Protein AF-A0AAW1S7N9-F1 (afdb_monomer)

Organism: NCBI:txid381761

Radius of gyration: 33.01 Å; Cα contacts (8 Å, |Δi|>4): 9; chains: 1; bounding box: 42×29×101 Å

Structure (mmCIF, N/CA/C/O backbone):
data_AF-A0AAW1S7N9-F1
#
_entry.id   AF-A0AAW1S7N9-F1
#
loop_
_atom_site.group_PDB
_atom_site.id
_atom_site.type_symbol
_atom_site.label_atom_id
_atom_site.label_alt_id
_atom_site.label_comp_id
_atom_site.label_asym_id
_atom_site.label_entity_id
_atom_site.label_seq_id
_atom_site.pdbx_PDB_ins_code
_atom_site.Cartn_x
_atom_site.Cartn_y
_atom_site.Cartn_z
_atom_site.occupancy
_atom_site.B_iso_or_equiv
_atom_site.auth_seq_id
_atom_site.auth_comp_id
_atom_site.auth_asym_id
_atom_site.auth_atom_id
_atom_site.pdbx_PDB_model_num
ATOM 1 N N . MET A 1 1 ? -24.640 -23.401 -78.978 1.00 48.88 1 MET A N 1
ATOM 2 C CA . MET A 1 1 ? -25.228 -23.161 -77.639 1.00 48.88 1 MET A CA 1
ATOM 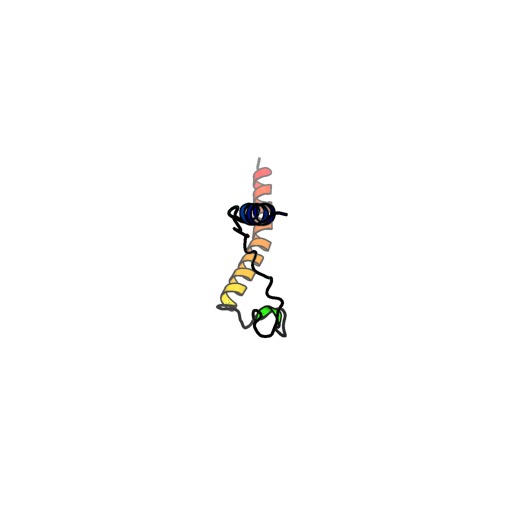3 C C . MET A 1 1 ? -24.138 -22.570 -76.753 1.00 48.88 1 MET A C 1
ATOM 5 O O . MET A 1 1 ? -23.086 -23.173 -76.697 1.00 48.88 1 MET A O 1
ATOM 9 N N . SER A 1 2 ? -24.219 -21.447 -76.050 1.00 55.38 2 SER A N 1
ATOM 10 C CA . SER A 1 2 ? -25.055 -20.244 -76.061 1.00 55.38 2 SER A CA 1
ATOM 11 C C . SER A 1 2 ? -24.211 -19.224 -75.279 1.00 55.38 2 SER A C 1
ATOM 13 O O . SER A 1 2 ? -24.015 -19.390 -74.075 1.00 55.38 2 SER A O 1
ATOM 15 N N . ALA A 1 3 ? -23.649 -18.212 -75.947 1.00 61.75 3 ALA A N 1
ATOM 16 C CA . ALA A 1 3 ? -22.826 -17.175 -75.305 1.00 61.75 3 ALA A CA 1
ATOM 17 C C . ALA A 1 3 ? -23.613 -16.375 -74.242 1.00 61.75 3 ALA A C 1
ATOM 19 O O . ALA A 1 3 ? -23.036 -15.842 -73.294 1.00 61.75 3 ALA A O 1
ATOM 20 N N . ALA A 1 4 ? -24.946 -16.381 -74.342 1.00 64.06 4 ALA A N 1
ATOM 21 C CA . ALA A 1 4 ? -25.856 -15.758 -73.387 1.00 64.06 4 ALA A CA 1
ATOM 22 C C . ALA A 1 4 ? -25.801 -16.405 -71.989 1.00 64.06 4 ALA A C 1
ATOM 24 O O . ALA A 1 4 ? -25.915 -15.706 -70.983 1.00 64.06 4 ALA A O 1
ATOM 25 N N . ALA A 1 5 ? -25.545 -17.716 -71.899 1.00 64.75 5 ALA A N 1
ATOM 26 C CA . ALA A 1 5 ? -25.419 -18.411 -70.615 1.00 64.75 5 ALA A CA 1
ATOM 27 C C . ALA A 1 5 ? -24.127 -18.027 -69.865 1.00 64.75 5 ALA A C 1
ATOM 29 O O . ALA A 1 5 ? -24.104 -17.980 -68.634 1.00 64.75 5 ALA A O 1
ATOM 30 N N . ALA A 1 6 ? -23.058 -17.710 -70.603 1.00 63.97 6 ALA A N 1
ATOM 31 C CA . ALA A 1 6 ? -21.801 -17.243 -70.024 1.00 63.97 6 ALA A CA 1
ATOM 32 C C . ALA A 1 6 ? -21.902 -15.787 -69.532 1.00 63.97 6 ALA A C 1
ATOM 34 O O . ALA A 1 6 ? -21.362 -15.457 -68.476 1.00 63.97 6 ALA A O 1
ATOM 35 N N . ALA A 1 7 ? -22.644 -14.936 -70.249 1.00 64.25 7 ALA A N 1
ATOM 36 C CA . ALA A 1 7 ? -22.875 -13.545 -69.860 1.00 64.25 7 ALA A CA 1
ATOM 37 C C . ALA A 1 7 ? -23.745 -13.422 -68.593 1.00 64.25 7 ALA A C 1
ATOM 39 O O . ALA A 1 7 ? -23.410 -12.660 -67.687 1.00 64.25 7 ALA A O 1
ATOM 40 N N . LEU A 1 8 ? -24.799 -14.237 -68.473 1.00 65.50 8 LEU A N 1
ATOM 41 C CA . LEU A 1 8 ? -25.656 -14.287 -67.279 1.00 65.50 8 LEU A CA 1
ATOM 42 C C . LEU A 1 8 ? -24.908 -14.761 -66.023 1.00 65.50 8 LEU A C 1
ATOM 44 O O . LEU A 1 8 ? -25.135 -14.235 -64.936 1.00 65.50 8 LEU A O 1
ATOM 48 N N . ARG A 1 9 ? -23.959 -15.697 -66.164 1.00 62.56 9 ARG A N 1
ATOM 49 C CA . ARG A 1 9 ? -23.080 -16.110 -65.054 1.00 62.56 9 ARG A CA 1
ATOM 50 C C . ARG A 1 9 ? -22.121 -15.008 -64.604 1.00 62.56 9 ARG A C 1
ATOM 52 O O . ARG A 1 9 ? -21.811 -14.943 -63.418 1.00 62.56 9 ARG A O 1
ATOM 59 N N . ARG A 1 10 ? -21.668 -14.143 -65.519 1.00 61.47 10 ARG A N 1
ATOM 60 C CA . ARG A 1 10 ? -20.829 -12.981 -65.182 1.00 61.47 10 ARG A CA 1
ATOM 61 C C . ARG A 1 10 ? -21.608 -11.907 -64.428 1.00 61.47 10 ARG A C 1
ATOM 63 O O . ARG A 1 10 ? -21.110 -11.396 -63.435 1.00 61.47 10 ARG A O 1
ATOM 70 N N . LEU A 1 11 ? -22.846 -11.635 -64.835 1.00 61.81 11 LEU A N 1
ATOM 71 C CA . LEU A 1 11 ? -23.700 -10.640 -64.174 1.00 61.81 11 LEU A CA 1
ATOM 72 C C . LEU A 1 11 ? -24.098 -11.031 -62.739 1.00 61.81 11 LEU A C 1
ATOM 74 O O . LEU A 1 11 ? -24.316 -10.155 -61.910 1.00 61.81 11 LEU A O 1
ATOM 78 N N . GLY A 1 12 ? -24.122 -12.325 -62.402 1.00 60.09 12 GLY A N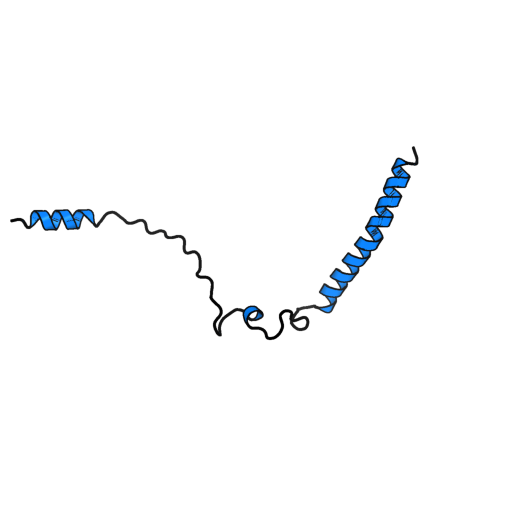 1
ATOM 79 C CA . GLY A 1 12 ? -24.359 -12.792 -61.028 1.00 60.09 12 GLY A CA 1
ATOM 80 C C . GLY A 1 12 ? -23.186 -12.589 -60.056 1.00 60.09 12 GLY A C 1
ATOM 81 O O . GLY A 1 12 ? -23.338 -12.849 -58.864 1.00 60.09 12 GLY A O 1
ATOM 82 N N . GLN A 1 13 ? -22.012 -12.161 -60.536 1.00 59.16 13 GLN A N 1
ATOM 83 C CA . GLN A 1 13 ? -20.805 -11.994 -59.712 1.00 59.16 13 GLN A CA 1
ATOM 84 C C . GLN A 1 13 ? -20.547 -10.540 -59.282 1.00 59.16 13 GLN A C 1
ATOM 86 O O . GLN A 1 13 ? -19.710 -10.327 -58.408 1.00 59.16 13 GLN A O 1
ATOM 91 N N . GLU A 1 14 ? -21.284 -9.562 -59.822 1.00 50.69 14 GLU A N 1
ATOM 92 C CA . GLU A 1 14 ? -21.092 -8.128 -59.539 1.00 50.69 14 GLU A CA 1
ATOM 93 C C . GLU A 1 14 ? -22.159 -7.539 -58.600 1.00 50.69 14 GLU A C 1
ATOM 95 O O . GLU A 1 14 ? -22.597 -6.402 -58.742 1.00 50.69 14 GLU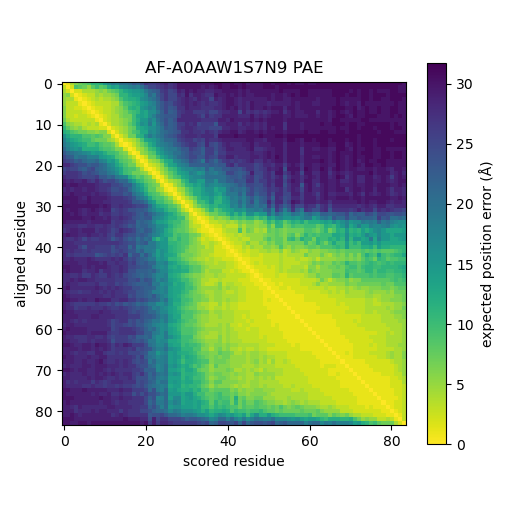 A O 1
ATOM 100 N N . GLY A 1 15 ? -22.584 -8.304 -57.593 1.00 58.97 15 GLY A N 1
ATOM 101 C CA . GLY A 1 15 ? -23.208 -7.702 -56.413 1.00 58.97 15 GLY A CA 1
ATOM 102 C C . GLY A 1 15 ? -22.115 -7.076 -55.539 1.00 58.97 15 GLY A C 1
ATOM 103 O O . GLY A 1 15 ? -21.118 -7.761 -55.285 1.00 58.97 15 GLY A O 1
ATOM 104 N N . PRO A 1 16 ? -22.247 -5.823 -55.056 1.00 56.78 16 PRO A N 1
ATOM 105 C CA . PRO A 1 16 ? -21.233 -5.209 -54.209 1.00 56.78 16 PRO A CA 1
ATOM 106 C C . PRO A 1 16 ? -21.082 -6.042 -52.937 1.00 56.78 16 PRO A C 1
ATOM 108 O O . PRO A 1 16 ? -21.918 -6.010 -52.034 1.00 56.78 16 PRO A O 1
ATOM 111 N N . ARG A 1 17 ? -20.002 -6.824 -52.862 1.00 59.47 17 ARG A N 1
ATOM 112 C CA . ARG A 1 17 ? -19.611 -7.492 -51.626 1.00 59.47 17 ARG A CA 1
ATOM 113 C C . ARG A 1 17 ? -19.138 -6.399 -50.681 1.00 59.47 17 ARG A C 1
ATOM 115 O O . ARG A 1 17 ? -18.001 -5.946 -50.772 1.00 59.47 17 ARG A O 1
ATOM 122 N N . LEU A 1 18 ? -20.020 -5.964 -49.785 1.00 62.94 18 LEU A N 1
ATOM 123 C CA . LEU A 1 18 ? -19.674 -5.126 -48.640 1.00 62.94 18 LEU A CA 1
ATOM 124 C C . LEU A 1 18 ? -18.776 -5.935 -47.695 1.00 62.94 18 LEU A C 1
ATOM 126 O O . LEU A 1 18 ? -19.205 -6.428 -46.658 1.00 62.94 18 LEU A O 1
ATOM 130 N N . ALA A 1 19 ? -17.510 -6.104 -48.064 1.00 62.06 19 ALA A N 1
ATOM 131 C CA . ALA A 1 19 ? -16.500 -6.717 -47.221 1.00 62.06 19 ALA A CA 1
ATOM 132 C C . ALA A 1 19 ? -15.937 -5.658 -46.265 1.00 62.06 19 ALA A C 1
ATOM 134 O O . ALA A 1 19 ? -14.774 -5.276 -46.353 1.00 62.06 19 ALA A O 1
ATOM 135 N N . ARG A 1 20 ? -16.761 -5.164 -45.335 1.00 63.97 20 ARG A N 1
ATOM 136 C CA . ARG A 1 20 ? -16.234 -4.513 -44.130 1.00 63.97 20 ARG A CA 1
ATOM 137 C C . ARG A 1 20 ? -16.012 -5.598 -43.082 1.00 63.97 20 ARG A C 1
ATOM 139 O O . ARG A 1 20 ? -16.821 -5.784 -42.181 1.00 63.97 20 ARG A O 1
ATOM 146 N N . GLY A 1 21 ? -14.935 -6.358 -43.253 1.00 64.62 21 GLY A N 1
ATOM 147 C CA . GLY A 1 21 ? -14.455 -7.258 -42.213 1.00 64.62 21 GLY A CA 1
ATOM 148 C C . GLY A 1 21 ? -13.942 -6.435 -41.035 1.00 64.62 21 GLY A C 1
ATOM 149 O O . GLY A 1 21 ? -13.145 -5.517 -41.219 1.00 64.62 21 GLY A O 1
ATOM 150 N N . ILE A 1 22 ? -14.404 -6.740 -39.824 1.00 67.75 22 ILE A N 1
ATOM 151 C CA . ILE A 1 22 ? -13.782 -6.213 -38.610 1.00 67.75 22 ILE A CA 1
ATOM 152 C C . ILE A 1 22 ? -12.407 -6.876 -38.510 1.00 67.75 22 ILE A C 1
ATOM 154 O O . ILE A 1 22 ? -12.301 -8.085 -38.306 1.00 67.75 22 ILE A O 1
ATOM 158 N N . HIS A 1 23 ? -11.350 -6.090 -38.703 1.00 63.38 23 HIS A N 1
ATOM 159 C CA . HIS A 1 23 ? -9.983 -6.536 -38.483 1.00 63.38 23 HIS A CA 1
ATOM 160 C C . HIS A 1 23 ? -9.748 -6.659 -36.975 1.00 63.38 23 HIS A C 1
ATOM 162 O O . HIS A 1 23 ? -9.311 -5.715 -36.323 1.00 63.38 23 HIS A O 1
ATOM 168 N N . ASN A 1 24 ? -10.029 -7.832 -36.414 1.00 60.16 24 ASN A N 1
ATOM 169 C CA . ASN A 1 24 ? -9.461 -8.200 -35.126 1.00 60.16 24 ASN A CA 1
ATOM 170 C C . ASN A 1 24 ? -7.965 -8.423 -35.367 1.00 60.16 24 ASN A C 1
ATOM 172 O O . ASN A 1 24 ? -7.584 -9.329 -36.113 1.00 60.16 24 ASN A O 1
ATOM 176 N N . GLY A 1 25 ? -7.128 -7.536 -34.822 1.00 63.12 25 GLY A N 1
ATOM 177 C CA . GLY A 1 25 ? -5.676 -7.637 -34.922 1.00 63.12 25 GLY A CA 1
ATOM 178 C C . GLY A 1 25 ? -5.217 -9.047 -34.557 1.00 63.12 25 GLY A C 1
ATOM 179 O O . GLY A 1 25 ? -5.658 -9.612 -33.556 1.00 63.12 25 GLY A O 1
ATOM 180 N N . ARG A 1 26 ? -4.368 -9.639 -35.402 1.00 63.97 26 ARG A N 1
ATOM 181 C CA . ARG A 1 26 ? -3.734 -10.930 -35.115 1.00 63.97 26 ARG A CA 1
ATOM 182 C C . ARG A 1 26 ? -3.060 -10.848 -33.738 1.00 63.97 26 ARG A C 1
ATOM 184 O O . ARG A 1 26 ? -2.368 -9.856 -33.502 1.00 63.97 26 ARG A O 1
ATOM 191 N N . PRO A 1 27 ? -3.191 -11.854 -32.855 1.00 58.78 27 PRO A N 1
ATOM 192 C CA . PRO A 1 27 ? -2.302 -11.930 -31.709 1.00 58.78 27 PRO A CA 1
ATOM 193 C C . PRO A 1 27 ? -0.883 -12.050 -32.270 1.00 58.78 27 PRO A C 1
ATOM 195 O O . PRO A 1 27 ? -0.594 -12.969 -33.039 1.00 58.78 27 PRO A O 1
ATOM 198 N N . ALA A 1 28 ? -0.028 -11.076 -31.961 1.00 60.62 28 ALA A N 1
ATOM 199 C CA . ALA A 1 28 ? 1.393 -11.159 -32.248 1.00 60.62 28 ALA A CA 1
ATOM 200 C C . ALA A 1 28 ? 1.946 -12.319 -31.413 1.00 60.62 28 ALA A C 1
ATOM 202 O O . ALA A 1 28 ? 2.250 -12.165 -30.233 1.00 60.62 28 ALA A O 1
ATOM 203 N N . LEU A 1 29 ? 1.967 -13.515 -32.000 1.00 57.75 29 LEU A N 1
ATOM 204 C CA . LEU A 1 29 ? 2.627 -14.672 -31.418 1.00 57.75 29 LEU A CA 1
ATOM 205 C C . LEU A 1 29 ? 4.117 -14.326 -31.376 1.00 57.75 29 LEU A C 1
ATOM 207 O O . LEU A 1 29 ? 4.728 -14.125 -32.424 1.00 57.75 29 LEU A O 1
ATOM 211 N N . GLY A 1 30 ? 4.627 -14.149 -30.155 1.00 57.34 30 GLY A N 1
ATOM 212 C CA . GLY A 1 30 ? 5.956 -13.631 -29.849 1.00 57.34 30 GLY A CA 1
ATOM 213 C C . GLY A 1 30 ? 7.055 -14.286 -30.677 1.00 57.34 30 GLY A C 1
ATOM 214 O O . GLY A 1 30 ? 7.371 -15.460 -30.499 1.00 57.34 30 GLY A O 1
ATOM 215 N N . GLY A 1 31 ? 7.606 -13.500 -31.597 1.00 54.44 31 GLY A N 1
ATOM 216 C CA . GLY A 1 31 ? 8.945 -13.671 -32.145 1.00 54.44 31 GLY A CA 1
ATOM 217 C C . GLY A 1 31 ? 9.852 -12.574 -31.589 1.00 54.44 31 GLY A C 1
ATOM 218 O O . GLY A 1 31 ? 9.426 -11.810 -30.732 1.00 54.44 31 GLY A O 1
ATOM 219 N N . HIS A 1 32 ? 11.079 -12.464 -32.099 1.00 60.41 32 HIS A N 1
ATOM 220 C CA . HIS A 1 32 ? 12.120 -11.515 -31.662 1.00 60.41 32 HIS A CA 1
ATOM 221 C C . HIS A 1 32 ? 11.656 -10.043 -31.500 1.00 60.41 32 HIS A C 1
ATOM 223 O O . HIS A 1 32 ? 12.258 -9.302 -30.732 1.00 60.41 32 HIS A O 1
ATOM 229 N N . ASP A 1 33 ? 10.554 -9.653 -32.151 1.00 67.31 33 ASP A N 1
ATOM 230 C CA . ASP A 1 33 ? 9.926 -8.322 -32.083 1.00 67.31 33 ASP A CA 1
ATOM 231 C C . ASP A 1 33 ? 8.715 -8.239 -31.122 1.00 67.31 33 ASP A C 1
ATOM 233 O O . ASP A 1 33 ? 7.915 -7.301 -31.169 1.00 67.31 33 ASP A O 1
ATOM 237 N N . GLY A 1 34 ? 8.521 -9.252 -30.275 1.00 68.06 34 GLY A N 1
ATOM 238 C CA . GLY A 1 34 ? 7.497 -9.276 -29.237 1.00 68.06 34 GLY A CA 1
ATOM 239 C C . GLY A 1 34 ? 7.772 -8.233 -28.148 1.00 68.06 34 GLY A C 1
ATOM 240 O O . GLY A 1 34 ? 8.910 -7.804 -27.957 1.00 68.06 34 GLY A O 1
ATOM 241 N N . PRO A 1 35 ? 6.744 -7.795 -27.407 1.00 76.19 35 PRO A N 1
ATOM 242 C CA . PRO A 1 35 ? 6.946 -6.813 -26.353 1.00 76.19 35 PRO A CA 1
ATOM 243 C C . PRO A 1 35 ? 7.902 -7.355 -25.279 1.00 76.19 35 PRO A C 1
ATOM 245 O O . PRO A 1 35 ? 7.829 -8.527 -24.918 1.00 76.19 35 PRO A O 1
ATOM 248 N N . HIS A 1 36 ? 8.765 -6.479 -24.750 1.00 77.94 36 HIS A N 1
ATOM 249 C CA . HIS A 1 36 ? 9.883 -6.799 -23.839 1.00 77.94 36 HIS A CA 1
ATOM 250 C C . HIS A 1 36 ? 9.540 -7.803 -22.722 1.00 77.94 36 HIS A C 1
ATOM 252 O O . HIS A 1 36 ? 10.316 -8.705 -22.434 1.00 77.94 36 HIS A O 1
ATOM 258 N N . TYR A 1 37 ? 8.343 -7.712 -22.138 1.00 79.44 37 TYR A N 1
ATOM 259 C CA . TYR A 1 37 ? 7.897 -8.588 -21.047 1.00 79.44 37 TYR A CA 1
ATOM 260 C C . TYR A 1 37 ? 7.624 -10.047 -21.452 1.00 79.44 37 TYR A C 1
ATOM 262 O O . TYR A 1 37 ? 7.510 -10.904 -20.581 1.00 79.44 37 TYR A O 1
ATOM 270 N N . LEU A 1 38 ? 7.462 -10.343 -22.745 1.00 81.69 38 LEU A N 1
ATOM 271 C CA . LEU A 1 38 ? 7.039 -11.663 -23.225 1.00 81.69 38 LEU A CA 1
ATOM 272 C C . LEU A 1 38 ? 8.195 -12.671 -23.282 1.00 81.69 38 LEU A C 1
ATOM 274 O O . LEU A 1 38 ? 7.974 -13.870 -23.134 1.00 81.69 38 LEU A O 1
ATOM 278 N N . HIS A 1 39 ? 9.417 -12.176 -23.482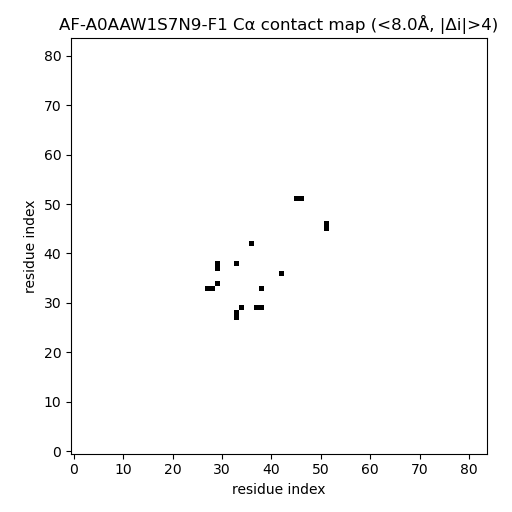 1.00 80.25 39 HIS A N 1
ATOM 279 C CA . HIS A 1 39 ? 10.640 -12.978 -23.570 1.00 80.25 39 HIS A CA 1
ATOM 280 C C . HIS A 1 39 ? 11.720 -12.518 -22.576 1.00 80.25 39 HIS A C 1
ATOM 282 O O . HIS A 1 39 ? 12.891 -12.847 -22.749 1.00 80.25 39 HIS A O 1
ATOM 288 N N . ALA A 1 40 ? 11.347 -11.756 -21.543 1.00 78.75 40 ALA A N 1
ATOM 289 C CA . ALA A 1 40 ? 12.270 -11.380 -20.477 1.00 78.75 40 ALA A CA 1
ATOM 290 C C . ALA A 1 40 ? 12.706 -12.618 -19.673 1.00 78.75 40 ALA A C 1
ATOM 292 O O . ALA A 1 40 ? 11.897 -13.501 -19.388 1.00 78.75 40 ALA A O 1
ATOM 293 N N . GLU A 1 41 ? 13.980 -12.667 -19.268 1.00 82.62 41 GLU A N 1
ATOM 294 C CA . GLU A 1 41 ? 14.519 -13.750 -18.425 1.00 82.62 41 GLU A CA 1
ATOM 295 C C . GLU A 1 41 ? 13.799 -13.834 -17.068 1.00 82.62 41 GLU A C 1
ATOM 297 O O . GLU A 1 41 ? 13.608 -14.914 -16.506 1.00 82.62 41 GLU A O 1
ATOM 302 N N . HIS A 1 42 ? 13.355 -12.689 -16.547 1.00 86.00 42 HIS A N 1
ATOM 303 C CA . HIS A 1 42 ? 12.656 -12.586 -15.275 1.00 86.00 42 HIS A CA 1
ATOM 304 C C . HIS A 1 42 ? 11.212 -12.128 -15.479 1.00 86.00 42 HIS A C 1
ATOM 306 O O . HIS A 1 42 ? 10.949 -11.145 -16.165 1.00 86.00 42 HIS A O 1
ATOM 312 N N . MET A 1 43 ? 10.274 -12.808 -14.812 1.00 83.56 43 MET A N 1
ATOM 313 C CA . MET A 1 43 ? 8.839 -12.493 -14.882 1.00 83.56 43 MET A CA 1
ATOM 314 C C . MET A 1 43 ? 8.525 -11.059 -14.428 1.00 83.56 43 MET A C 1
ATOM 316 O O . MET A 1 43 ? 7.630 -10.408 -14.962 1.00 83.56 43 MET A O 1
ATOM 320 N N . TYR A 1 44 ? 9.249 -10.573 -13.423 1.00 88.38 44 TYR A N 1
ATOM 321 C C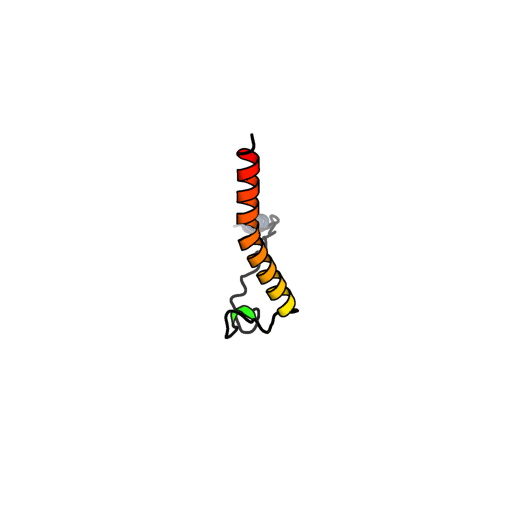A . TYR A 1 44 ? 9.099 -9.225 -12.899 1.00 88.38 44 TYR A CA 1
ATOM 322 C C . TYR A 1 44 ? 10.435 -8.500 -12.986 1.00 88.38 44 TYR A C 1
ATOM 324 O O . TYR A 1 44 ? 11.468 -9.054 -12.615 1.00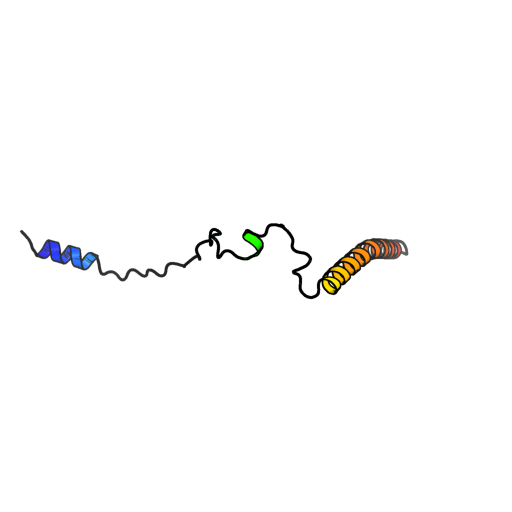 88.38 44 TYR A O 1
ATOM 332 N N . GLU A 1 45 ? 10.394 -7.229 -13.381 1.00 88.69 45 GLU A N 1
ATOM 333 C CA . GLU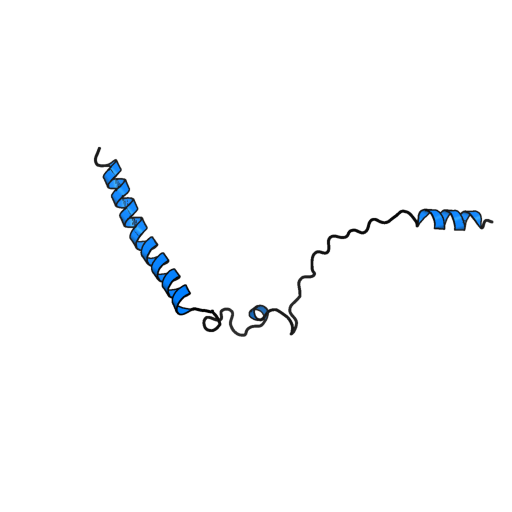 A 1 45 ? 11.574 -6.367 -13.459 1.00 88.69 45 GLU A CA 1
ATOM 334 C C . GLU A 1 45 ? 11.444 -5.176 -12.493 1.00 88.69 45 GLU A C 1
ATOM 336 O O . GLU A 1 45 ? 11.100 -4.064 -12.903 1.00 88.69 45 GLU A O 1
ATOM 341 N N . PRO A 1 46 ? 11.728 -5.353 -11.187 1.00 84.44 46 PRO A N 1
ATOM 342 C CA . PRO A 1 46 ? 11.613 -4.274 -10.205 1.00 84.44 46 PRO A CA 1
ATOM 343 C C . PRO A 1 46 ? 12.513 -3.072 -10.514 1.00 84.44 46 PRO A C 1
ATOM 345 O O . PRO A 1 46 ? 12.218 -1.945 -10.108 1.00 84.44 46 PRO A O 1
ATOM 348 N N . TRP A 1 47 ? 13.633 -3.302 -11.206 1.00 84.88 47 TRP A N 1
ATOM 349 C CA . TRP A 1 47 ? 14.570 -2.249 -11.593 1.00 84.88 47 TRP A CA 1
ATOM 350 C C . TRP A 1 47 ? 14.026 -1.364 -12.717 1.00 84.88 47 TRP A C 1
ATOM 352 O O . TRP A 1 47 ? 14.294 -0.160 -12.681 1.00 84.88 47 TRP A O 1
ATOM 362 N N . ASN A 1 48 ? 13.224 -1.926 -13.629 1.00 88.25 48 ASN A N 1
ATOM 363 C CA . ASN A 1 48 ? 12.677 -1.288 -14.831 1.00 88.25 48 ASN A CA 1
ATOM 364 C C . ASN A 1 48 ? 11.348 -0.546 -14.573 1.00 88.25 48 ASN A C 1
ATOM 366 O O . ASN A 1 48 ? 10.483 -0.415 -15.435 1.00 88.25 48 ASN A O 1
ATOM 370 N N . ILE A 1 49 ? 11.155 -0.053 -13.348 1.00 91.69 49 ILE A N 1
ATOM 371 C CA . ILE A 1 49 ? 9.972 0.719 -12.966 1.00 91.69 49 ILE A CA 1
ATOM 372 C C . ILE A 1 49 ? 10.385 2.173 -12.727 1.00 91.69 49 ILE A C 1
ATOM 374 O O . ILE A 1 49 ? 11.130 2.489 -11.790 1.00 91.69 49 ILE A O 1
ATOM 378 N N . ALA A 1 50 ? 9.834 3.089 -13.528 1.00 93.69 50 ALA A N 1
ATOM 379 C CA . ALA A 1 50 ? 9.976 4.525 -13.295 1.00 93.69 50 ALA A CA 1
ATOM 380 C C . ALA A 1 50 ? 9.403 4.906 -11.916 1.00 93.69 50 ALA A C 1
ATOM 382 O O . ALA A 1 50 ? 8.282 4.512 -11.568 1.00 93.69 50 ALA A O 1
ATOM 383 N N . HIS A 1 51 ? 10.182 5.664 -11.136 1.00 95.69 51 HIS A N 1
ATOM 384 C CA . HIS A 1 51 ? 9.869 6.087 -9.762 1.00 95.69 51 HIS A CA 1
ATOM 385 C C . HIS A 1 51 ? 9.543 4.934 -8.791 1.00 95.69 51 HIS A C 1
ATOM 387 O O . HIS A 1 51 ? 8.705 5.081 -7.900 1.00 95.69 51 HIS A O 1
ATOM 393 N N . LYS A 1 52 ? 10.229 3.786 -8.924 1.00 94.62 52 LYS A N 1
ATOM 394 C CA . LYS A 1 52 ? 9.991 2.576 -8.110 1.00 94.62 52 LYS A CA 1
ATOM 395 C C . LYS A 1 52 ? 9.879 2.818 -6.603 1.00 94.62 52 LYS A C 1
ATOM 397 O O . LYS A 1 52 ? 8.961 2.300 -5.981 1.00 94.62 52 LYS A O 1
ATOM 402 N N . LYS A 1 53 ? 10.759 3.639 -6.018 1.00 95.19 53 LYS A N 1
ATOM 403 C CA . LYS A 1 53 ? 10.749 3.924 -4.572 1.00 95.19 53 LYS A CA 1
ATOM 404 C C . LYS A 1 53 ? 9.457 4.615 -4.130 1.00 95.19 53 LYS A C 1
ATOM 406 O O . LYS A 1 53 ? 8.910 4.258 -3.095 1.00 95.19 53 LYS A O 1
ATOM 411 N N . LEU A 1 54 ? 8.955 5.554 -4.934 1.00 96.88 54 LEU A N 1
ATOM 412 C CA . LEU A 1 54 ? 7.707 6.256 -4.644 1.00 96.88 54 LEU A CA 1
ATOM 413 C C . LEU A 1 54 ? 6.510 5.309 -4.760 1.00 96.88 54 LEU A C 1
ATOM 415 O O . LEU A 1 54 ? 5.702 5.242 -3.844 1.00 96.88 54 LEU A O 1
ATOM 419 N N . LYS A 1 55 ? 6.425 4.535 -5.850 1.00 96.06 55 LYS A N 1
ATOM 420 C CA . LYS A 1 55 ? 5.321 3.585 -6.071 1.00 96.06 55 LYS A CA 1
ATOM 421 C C . LYS A 1 55 ? 5.246 2.532 -4.969 1.00 96.06 55 LYS A C 1
ATOM 423 O O . LYS A 1 55 ? 4.183 2.335 -4.390 1.00 96.06 55 LYS A O 1
ATOM 428 N N . TRP A 1 56 ? 6.375 1.908 -4.640 1.00 96.12 56 TRP A N 1
ATOM 429 C CA . TRP A 1 56 ? 6.432 0.924 -3.561 1.00 96.12 56 TRP A CA 1
ATOM 430 C C . TRP A 1 56 ? 6.187 1.558 -2.190 1.00 96.12 56 TRP A C 1
ATOM 432 O O . TRP A 1 56 ? 5.455 0.987 -1.391 1.00 96.12 56 TRP A O 1
ATOM 442 N N . GLY A 1 57 ? 6.711 2.760 -1.932 1.00 97.69 57 GLY A N 1
ATOM 443 C CA . GLY A 1 57 ? 6.460 3.483 -0.684 1.00 97.69 57 GLY A CA 1
ATOM 444 C C . GLY A 1 57 ? 4.983 3.830 -0.478 1.00 97.69 57 GLY A C 1
ATOM 445 O O . GLY A 1 57 ? 4.449 3.602 0.607 1.00 97.69 57 GLY A O 1
ATOM 446 N N . VAL A 1 58 ? 4.300 4.311 -1.522 1.00 98.25 58 VAL A N 1
ATOM 447 C CA . VAL A 1 58 ? 2.856 4.591 -1.483 1.00 98.25 58 VAL A CA 1
ATOM 448 C C . VAL A 1 58 ? 2.062 3.300 -1.306 1.00 98.25 58 VAL A C 1
ATOM 450 O O . VAL A 1 58 ? 1.176 3.254 -0.458 1.00 98.25 58 VAL A O 1
ATOM 453 N N . ALA A 1 59 ? 2.40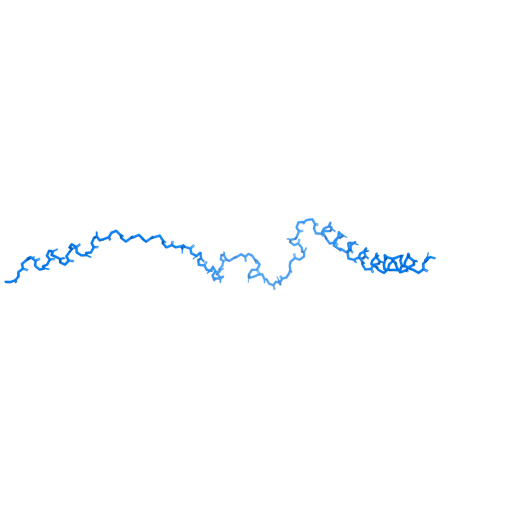1 2.242 -2.049 1.00 97.19 59 ALA A N 1
ATOM 454 C CA . ALA A 1 59 ? 1.718 0.955 -1.946 1.00 97.19 59 ALA A CA 1
ATOM 455 C C . ALA A 1 59 ? 1.820 0.361 -0.533 1.00 97.19 59 ALA A C 1
ATOM 457 O O . ALA A 1 59 ? 0.808 -0.035 0.040 1.00 97.19 59 ALA A O 1
ATOM 458 N N . ILE A 1 60 ? 3.022 0.350 0.053 1.00 97.62 60 ILE A N 1
ATOM 459 C CA . ILE A 1 60 ? 3.251 -0.174 1.405 1.00 97.62 60 ILE A CA 1
ATOM 460 C C . ILE A 1 60 ? 2.526 0.685 2.439 1.00 97.62 60 ILE A C 1
ATOM 462 O O . ILE A 1 60 ? 1.815 0.146 3.283 1.00 97.62 60 ILE A O 1
ATOM 466 N N . THR A 1 61 ? 2.660 2.011 2.355 1.00 98.25 61 THR A N 1
ATOM 467 C CA . THR A 1 61 ? 1.982 2.928 3.281 1.00 98.25 61 THR A CA 1
ATOM 468 C C . THR A 1 61 ? 0.474 2.713 3.245 1.00 98.25 61 THR A C 1
ATOM 470 O O . THR A 1 61 ? -0.135 2.534 4.292 1.00 98.25 61 THR A O 1
ATOM 473 N N . LEU A 1 62 ? -0.123 2.643 2.052 1.00 98.12 62 LEU A N 1
ATOM 474 C CA . LEU A 1 62 ? -1.555 2.408 1.894 1.00 98.12 62 LEU A CA 1
ATOM 475 C C . LEU A 1 62 ? -1.979 1.063 2.494 1.00 98.12 62 LEU A C 1
ATOM 477 O O . LEU A 1 62 ? -2.969 1.000 3.220 1.00 98.12 62 LEU A O 1
ATOM 481 N N . PHE A 1 63 ? -1.221 -0.001 2.223 1.00 98.06 63 PHE A N 1
ATOM 482 C CA . PHE A 1 63 ? -1.529 -1.335 2.731 1.00 98.06 63 PHE A CA 1
ATOM 483 C C . PHE A 1 63 ? -1.501 -1.381 4.264 1.00 98.06 63 PHE A C 1
ATOM 485 O O . PHE A 1 63 ? -2.431 -1.889 4.889 1.00 98.06 63 PHE A O 1
ATOM 492 N N . VAL A 1 64 ? -0.478 -0.779 4.879 1.00 97.88 64 VAL A N 1
ATOM 493 C CA . VAL A 1 64 ? -0.360 -0.668 6.339 1.00 97.88 64 VAL A CA 1
ATOM 494 C C . VAL A 1 64 ? -1.488 0.194 6.908 1.00 97.88 64 VAL A C 1
ATOM 496 O O . VAL A 1 64 ? -2.164 -0.223 7.847 1.00 97.88 64 VAL A O 1
ATOM 499 N N . SER A 1 65 ? -1.748 1.367 6.327 1.00 98.00 65 SER A N 1
ATOM 500 C CA . SER A 1 65 ? -2.814 2.261 6.784 1.00 98.00 65 SER A CA 1
ATOM 501 C C . SER A 1 65 ? -4.190 1.600 6.741 1.00 98.00 65 SER A C 1
ATOM 503 O O . SER A 1 65 ? -4.968 1.798 7.667 1.00 98.00 65 SER A O 1
ATOM 505 N N . ILE A 1 66 ? -4.492 0.790 5.723 1.00 97.88 66 ILE A N 1
ATOM 506 C CA . ILE A 1 66 ? -5.751 0.033 5.657 1.00 97.88 66 ILE A CA 1
ATOM 507 C C . ILE A 1 66 ? -5.766 -1.085 6.706 1.00 97.88 66 ILE A C 1
ATOM 509 O O . ILE A 1 66 ? -6.757 -1.227 7.424 1.00 97.88 66 ILE A O 1
ATOM 513 N N . GLY A 1 67 ? -4.672 -1.844 6.828 1.00 97.19 67 GLY A N 1
ATOM 514 C CA . GLY A 1 67 ? -4.557 -2.952 7.777 1.00 97.19 67 GLY A CA 1
ATOM 515 C C . GLY A 1 67 ? -4.783 -2.528 9.229 1.00 97.19 67 GLY A C 1
ATOM 516 O O . GLY A 1 67 ? -5.467 -3.229 9.969 1.00 97.19 67 GLY A O 1
ATOM 517 N N . PHE A 1 68 ? -4.279 -1.354 9.620 1.00 97.00 68 PHE A N 1
ATOM 518 C CA . PHE A 1 68 ? -4.538 -0.787 10.944 1.00 97.00 68 PHE A CA 1
ATOM 519 C C . PHE A 1 68 ? -5.840 0.019 10.995 1.00 97.00 68 PHE A C 1
ATOM 521 O O . PHE A 1 68 ? -6.615 -0.130 11.934 1.00 97.00 68 PHE A O 1
ATOM 528 N N . GLY A 1 69 ? -6.126 0.849 9.993 1.00 97.12 69 GLY A N 1
ATOM 529 C CA . GLY A 1 69 ? -7.274 1.758 9.998 1.00 97.12 69 GLY A CA 1
ATOM 530 C C . GLY A 1 69 ? -8.628 1.048 10.061 1.00 97.12 69 GLY A C 1
ATOM 531 O O . GLY A 1 69 ? -9.522 1.514 10.767 1.00 97.12 69 GLY A O 1
ATOM 532 N N . LEU A 1 70 ? -8.777 -0.098 9.383 1.00 97.44 70 LEU A N 1
ATOM 533 C CA . LEU A 1 70 ? -10.029 -0.863 9.380 1.00 97.44 70 LEU A CA 1
ATOM 534 C C . LEU A 1 70 ? -10.434 -1.360 10.784 1.00 97.44 70 LEU A C 1
ATOM 536 O O . LEU A 1 70 ? -11.562 -1.069 11.189 1.00 97.44 70 LEU A O 1
ATOM 540 N N . PRO A 1 71 ? -9.568 -2.045 11.560 1.00 97.31 71 PRO A N 1
ATOM 541 C CA . PRO A 1 71 ? -9.863 -2.411 12.947 1.00 97.31 71 PRO A CA 1
ATOM 542 C C . PRO A 1 71 ? -10.292 -1.235 13.833 1.00 97.31 71 PRO A C 1
ATOM 544 O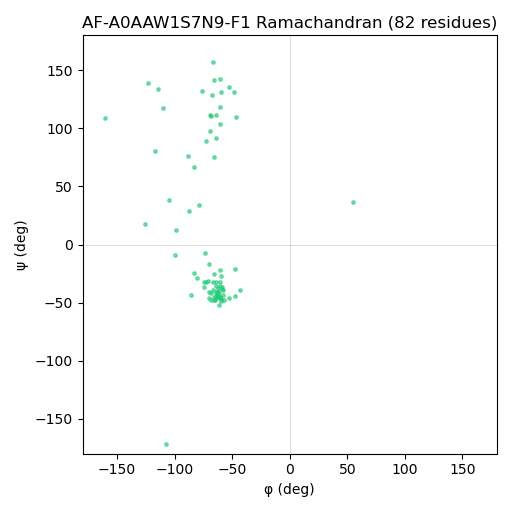 O . PRO A 1 71 ? -11.298 -1.336 14.536 1.00 97.31 71 PRO A O 1
ATOM 547 N N . PHE A 1 72 ? -9.581 -0.102 13.776 1.00 96.81 72 PHE A N 1
ATOM 548 C CA . PHE A 1 72 ? -9.929 1.084 14.570 1.00 96.81 72 PHE A CA 1
ATOM 549 C C . PHE A 1 72 ? -11.303 1.639 14.192 1.00 96.81 72 PHE A C 1
ATOM 551 O O . PHE A 1 72 ? -12.116 1.943 15.067 1.00 96.81 72 PHE A O 1
ATOM 558 N N . TYR A 1 73 ? -11.590 1.728 12.892 1.00 96.88 73 TYR A N 1
ATOM 559 C CA . TYR A 1 73 ? -12.892 2.177 12.412 1.00 96.88 73 TYR A CA 1
ATOM 560 C C . TYR A 1 73 ? -14.018 1.226 12.838 1.00 96.88 73 TYR A C 1
ATOM 562 O O . TYR A 1 73 ? -15.072 1.676 13.290 1.00 96.88 73 TYR A O 1
ATOM 570 N N . ALA A 1 74 ? -13.788 -0.088 12.757 1.00 96.62 74 ALA A N 1
ATOM 571 C CA . ALA A 1 74 ? -14.758 -1.095 13.169 1.00 96.62 74 ALA A CA 1
ATOM 572 C C . ALA A 1 74 ? -15.109 -0.979 14.661 1.00 96.62 74 ALA A C 1
ATOM 574 O O . ALA A 1 74 ? -16.291 -0.974 15.009 1.00 96.62 74 ALA A O 1
ATOM 575 N N . VAL A 1 75 ? -14.107 -0.821 15.535 1.00 96.81 75 VAL A N 1
ATOM 576 C CA . VAL A 1 75 ? -14.326 -0.621 16.978 1.00 96.81 75 VAL A CA 1
ATOM 577 C C . VAL A 1 75 ? -15.068 0.686 17.242 1.00 96.81 75 VAL A C 1
ATOM 579 O O . VAL A 1 75 ? -16.051 0.683 17.979 1.00 96.81 75 VAL A O 1
ATOM 582 N N . HIS A 1 76 ? -14.669 1.788 16.602 1.00 95.81 76 HIS A N 1
ATOM 583 C CA . HIS A 1 76 ? -15.360 3.071 16.747 1.00 95.81 76 HIS A CA 1
ATOM 584 C C . HIS A 1 76 ? -16.842 2.969 16.351 1.00 95.81 76 HIS A C 1
ATOM 586 O O . HIS A 1 76 ? -17.723 3.454 17.060 1.00 95.81 76 HIS A O 1
ATOM 592 N N . TRP A 1 77 ? -17.139 2.282 15.247 1.00 95.94 77 TRP A N 1
ATOM 593 C CA . TRP A 1 77 ? -18.509 2.038 14.804 1.00 95.94 77 TRP A CA 1
ATOM 594 C C . TRP A 1 77 ? -19.298 1.169 15.791 1.00 95.94 77 TRP A C 1
ATOM 596 O O . TRP A 1 77 ? -20.467 1.436 16.065 1.00 95.94 77 TRP A O 1
ATOM 606 N N . GLN A 1 78 ? -18.671 0.134 16.354 1.00 94.56 78 GLN A N 1
ATOM 607 C CA . GLN A 1 78 ? -19.299 -0.700 17.379 1.00 94.56 78 GLN A CA 1
ATOM 608 C C . GLN A 1 78 ? -19.598 0.088 18.656 1.00 94.56 78 GLN A C 1
ATOM 610 O O . GLN A 1 78 ? -20.707 -0.019 19.171 1.00 94.56 78 GLN A O 1
ATOM 615 N N . GLN A 1 79 ? -18.671 0.929 19.113 1.00 94.81 79 GLN A N 1
ATOM 616 C CA . GLN A 1 79 ? -18.881 1.805 20.267 1.00 94.81 79 GLN A CA 1
ATOM 617 C C . GLN A 1 79 ? -20.034 2.785 20.031 1.00 94.81 79 GLN A C 1
ATOM 619 O O . GLN A 1 79 ? -20.879 2.934 20.904 1.00 94.81 79 GLN A O 1
ATOM 624 N N . LYS A 1 80 ? -20.145 3.377 18.833 1.00 94.75 80 LYS A N 1
ATOM 625 C CA . LYS A 1 80 ? -21.283 4.243 18.473 1.00 94.75 80 LYS A CA 1
ATOM 626 C C . LYS A 1 80 ? -22.634 3.533 18.524 1.00 94.75 80 LYS A C 1
ATOM 628 O O . LYS A 1 80 ? -23.621 4.155 18.889 1.00 94.75 80 LYS A O 1
ATOM 633 N N . LYS A 1 81 ? -22.687 2.252 18.151 1.00 93.12 81 LYS A N 1
ATOM 634 C CA . LYS A 1 81 ? -23.914 1.445 18.263 1.00 93.12 81 LYS A CA 1
ATOM 635 C C . LYS A 1 81 ? -24.222 1.036 19.705 1.00 93.12 81 LYS A C 1
ATOM 637 O O . LYS A 1 81 ? -25.384 0.850 20.033 1.00 93.12 81 LYS A O 1
ATOM 642 N N . ALA A 1 82 ? -23.192 0.834 20.526 1.00 90.94 82 ALA A N 1
ATOM 643 C CA . ALA A 1 82 ? -23.327 0.389 21.911 1.00 90.94 82 ALA A CA 1
ATOM 644 C C . ALA A 1 82 ? -23.614 1.535 22.893 1.00 90.94 82 ALA A C 1
ATOM 646 O O . ALA A 1 82 ? -24.183 1.296 23.951 1.00 90.94 82 ALA A O 1
ATOM 647 N N . ALA A 1 83 ? -23.235 2.765 22.548 1.00 83.38 83 ALA A N 1
ATOM 648 C CA . ALA A 1 83 ? -23.446 3.969 23.349 1.00 83.38 83 ALA A CA 1
ATOM 649 C C . ALA A 1 83 ? -24.880 4.530 23.245 1.00 83.38 83 ALA A C 1
ATOM 651 O O . ALA A 1 83 ? -25.035 5.748 23.235 1.00 83.38 83 ALA A O 1
ATOM 652 N N . GLY A 1 84 ? -25.881 3.649 23.097 1.00 57.88 84 GLY A N 1
ATOM 653 C CA . GLY A 1 84 ? -27.301 4.005 22.988 1.00 57.88 84 GLY A CA 1
ATOM 654 C C . GLY A 1 84 ? -27.768 5.002 24.039 1.00 57.88 84 GLY A C 1
ATOM 655 O O . GLY A 1 84 ? -27.291 4.911 25.193 1.00 57.88 84 GLY A O 1
#

InterPro domains:
  IPR004202 Cytochrome c oxidase subunit VIIc [PF02935] (46-81)
  IPR036636 Cytochrome c oxidase subunit VIIc superfamily [G3DSA:4.10.49.10] (46-81)

pLDDT: mean 79.17, std 16.43, range [48.88, 98.25]

Mean predicted aligned error: 16.31 Å

Secondary structure (DSSP, 8-state):
--HHHHHHHHHTT-S---------PPP---STTS-GGGS-SSS--GGGSTTHHHHHHHHHHHHHHHHHHHHHHHHHHHHHHH--

Foldseek 3Di:
DDVVVVVVVVVVVPDPPPPPDDPPDDPPPDDPPDPCCVPPPDNDDCPPDVPSVVVVVVVVVVVVCCVVVVVVVVVVVVVVVVVD

Solvent-accessible surface area (backbone atoms only — not comparable to full-atom values): 5565 Å² total; per-residue (Å²): 140,60,74,66,62,58,52,56,59,56,64,72,67,72,64,87,77,82,78,79,70,82,81,74,75,74,82,81,75,73,54,98,85,41,64,72,82,80,76,43,99,54,97,70,61,78,84,80,40,88,64,40,70,59,55,52,50,52,52,51,51,51,52,52,49,50,68,54,46,50,59,55,51,51,52,53,53,50,49,64,69,69,67,115

Sequence (84 aa):
MSAAAAALRRLGQEGPRLARGIHNGRPALGGHDGPHYLHAEHMYEPWNIAHKKLKWGVAITLFVSIGFGLPFYAVHWQQKKAAG